Protein AF-A0A5E4LT76-F1 (afdb_monomer_lite)

Structure (mmCIF, N/CA/C/O backbone):
data_AF-A0A5E4LT76-F1
#
_entry.id   AF-A0A5E4LT76-F1
#
loop_
_atom_site.group_PDB
_atom_site.id
_atom_site.type_symbol
_atom_site.label_atom_id
_atom_site.label_alt_id
_atom_site.label_comp_id
_atom_site.label_asym_id
_atom_site.label_entity_id
_atom_site.label_seq_id
_atom_site.pdbx_PDB_ins_code
_atom_site.Cartn_x
_atom_site.Cartn_y
_atom_site.Cartn_z
_atom_site.occupancy
_atom_site.B_iso_or_equiv
_atom_site.auth_seq_id
_atom_site.auth_comp_id
_atom_site.auth_asym_id
_atom_site.auth_atom_id
_atom_site.pdbx_PDB_model_num
ATOM 1 N N . MET A 1 1 ? -31.521 21.208 -52.852 1.00 40.97 1 MET A N 1
ATOM 2 C CA . MET A 1 1 ? -32.509 20.212 -52.383 1.00 40.97 1 MET A CA 1
ATOM 3 C C . MET A 1 1 ? -32.370 18.990 -53.272 1.00 40.97 1 MET A C 1
ATOM 5 O O . MET A 1 1 ? -32.580 19.107 -54.462 1.00 40.97 1 MET A O 1
ATOM 9 N N . ASN A 1 2 ? -31.756 17.922 -52.787 1.00 39.56 2 ASN A N 1
ATOM 10 C CA . ASN A 1 2 ? -32.378 16.894 -51.953 1.00 39.56 2 ASN A CA 1
ATOM 11 C C . ASN A 1 2 ? -32.733 15.707 -52.854 1.00 39.56 2 ASN A C 1
ATOM 13 O O . ASN A 1 2 ? -33.356 15.902 -53.892 1.00 39.56 2 ASN A O 1
ATOM 17 N N . ARG A 1 3 ? -32.440 14.512 -52.337 1.00 41.47 3 ARG A N 1
ATOM 18 C CA . ARG A 1 3 ? -32.852 13.185 -52.809 1.00 41.47 3 ARG A CA 1
ATOM 19 C C . ARG A 1 3 ? -31.900 12.505 -53.787 1.00 41.47 3 ARG A C 1
ATOM 21 O O . ARG A 1 3 ? -31.471 13.106 -54.751 1.00 41.47 3 ARG A O 1
ATOM 28 N N . LYS A 1 4 ? -31.603 11.221 -53.638 1.00 51.06 4 LYS A N 1
ATOM 29 C CA . LYS A 1 4 ? -31.882 10.190 -52.618 1.00 51.06 4 LYS A CA 1
ATOM 30 C C . LYS A 1 4 ? -31.010 9.002 -53.097 1.00 51.06 4 LYS A C 1
ATOM 32 O O . LYS A 1 4 ? -30.820 8.865 -54.298 1.00 51.06 4 LYS A O 1
ATOM 37 N N . TYR A 1 5 ? -30.297 8.292 -52.218 1.00 53.47 5 TYR A N 1
ATOM 38 C CA . TYR A 1 5 ? -30.696 6.949 -51.753 1.00 53.47 5 TYR A CA 1
ATOM 39 C C . TYR A 1 5 ? -31.099 6.038 -52.935 1.00 53.47 5 TYR A C 1
ATOM 41 O O . TYR A 1 5 ? -32.041 6.356 -53.644 1.00 53.47 5 TYR A O 1
ATOM 49 N N . ILE A 1 6 ? -30.506 4.875 -53.198 1.00 52.38 6 ILE A N 1
ATOM 50 C CA . ILE A 1 6 ? -30.337 3.719 -52.306 1.00 52.38 6 ILE A CA 1
ATOM 51 C C . ILE A 1 6 ? -29.707 2.639 -53.208 1.00 52.38 6 ILE A C 1
ATOM 53 O O . ILE A 1 6 ? -30.173 2.450 -54.323 1.00 52.38 6 ILE A O 1
ATOM 57 N N . SER A 1 7 ? -28.575 2.053 -52.809 1.00 44.09 7 SER A N 1
ATOM 58 C CA . SER A 1 7 ? -28.509 0.648 -52.363 1.00 44.09 7 SER A CA 1
ATOM 59 C C . SER A 1 7 ? -28.427 -0.359 -53.527 1.00 44.09 7 SER A C 1
ATOM 61 O O . SER A 1 7 ? -28.670 0.001 -54.663 1.00 44.09 7 SER A O 1
ATOM 63 N N . MET A 1 8 ? -28.074 -1.624 -53.381 1.00 53.91 8 MET A N 1
ATOM 64 C CA . MET A 1 8 ? -27.962 -2.532 -52.247 1.00 53.91 8 MET A CA 1
ATOM 65 C C . MET A 1 8 ? -27.073 -3.675 -52.772 1.00 53.91 8 MET A C 1
ATOM 67 O O . MET A 1 8 ? -27.224 -4.063 -53.924 1.00 53.91 8 MET A O 1
ATOM 71 N N . LEU A 1 9 ? -26.241 -4.219 -51.883 1.00 49.62 9 LEU A N 1
ATOM 72 C CA . LEU A 1 9 ? -25.973 -5.656 -51.709 1.00 49.62 9 LEU A CA 1
ATOM 73 C C . LEU A 1 9 ? -25.305 -6.413 -52.887 1.00 49.62 9 LEU A C 1
ATOM 75 O O . LEU A 1 9 ? -25.881 -6.546 -53.953 1.00 49.62 9 LEU A O 1
ATOM 79 N N . TYR A 1 10 ? -24.037 -6.848 -52.782 1.00 45.97 10 TYR A N 1
ATOM 80 C CA . TYR A 1 10 ? -23.545 -8.048 -52.050 1.00 45.97 10 TYR A CA 1
ATOM 81 C C . TYR A 1 10 ? -24.162 -9.371 -52.586 1.00 45.97 10 TYR A C 1
ATOM 83 O O . TYR A 1 10 ? -25.333 -9.325 -52.949 1.00 45.97 10 TYR A O 1
ATOM 91 N N . PRO A 1 11 ? -23.514 -10.569 -52.531 1.00 57.34 11 PRO A N 1
ATOM 92 C CA . PRO A 1 11 ? -22.263 -10.914 -51.826 1.00 57.34 11 PRO A CA 1
ATOM 93 C C . PRO A 1 11 ? -21.392 -12.066 -52.449 1.00 57.34 11 PRO A C 1
ATOM 95 O O . PRO A 1 11 ? -21.700 -12.639 -53.485 1.00 57.34 11 PRO A O 1
ATOM 98 N N . VAL A 1 12 ? -20.365 -12.451 -51.669 1.00 48.94 12 VAL A N 1
ATOM 99 C CA . VAL A 1 12 ? -19.742 -13.790 -51.460 1.00 48.94 12 VAL A CA 1
ATOM 100 C C . VAL A 1 12 ? -18.583 -14.264 -52.362 1.00 48.94 12 VAL A C 1
ATOM 102 O O . VAL A 1 12 ? -18.799 -14.765 -53.453 1.00 48.94 12 VAL A O 1
ATOM 105 N N . ALA A 1 13 ? -17.376 -14.185 -51.770 1.00 50.03 13 ALA A N 1
ATOM 106 C CA . ALA A 1 13 ? -16.313 -15.202 -51.582 1.00 50.03 13 ALA A CA 1
ATOM 107 C C . ALA A 1 13 ? -15.857 -16.096 -52.772 1.00 50.03 13 ALA A C 1
ATOM 109 O O . ALA A 1 13 ? -16.642 -16.525 -53.592 1.00 50.03 13 ALA A O 1
ATOM 110 N N . SER A 1 14 ? -14.606 -16.545 -52.901 1.00 43.91 14 SER A N 1
ATOM 111 C CA . SER A 1 14 ? -13.504 -16.630 -51.948 1.00 43.91 14 SER A CA 1
ATOM 112 C C . SER A 1 14 ? -12.193 -16.958 -52.687 1.00 43.91 14 SER A C 1
ATOM 114 O O . SER A 1 14 ? -12.169 -17.857 -53.518 1.00 43.91 14 SER A O 1
ATOM 116 N N . MET A 1 15 ? -11.119 -16.296 -52.250 1.00 47.28 15 MET A N 1
ATOM 117 C CA . MET A 1 15 ? -9.778 -16.829 -51.948 1.00 47.28 15 MET A CA 1
ATOM 118 C C . MET A 1 15 ? -8.699 -17.171 -52.999 1.00 47.28 15 MET A C 1
ATOM 120 O O . MET A 1 15 ? -8.891 -17.931 -53.939 1.00 47.28 15 MET A O 1
ATOM 124 N N . ALA A 1 16 ? -7.498 -16.711 -52.593 1.00 49.66 16 ALA A N 1
ATOM 125 C CA . ALA A 1 16 ? -6.115 -17.159 -52.828 1.00 49.66 16 ALA A CA 1
ATOM 126 C C . ALA A 1 16 ? -5.281 -16.098 -53.577 1.00 49.66 16 ALA A C 1
ATOM 128 O O . ALA A 1 16 ? -5.309 -16.011 -54.792 1.00 49.66 16 ALA A O 1
ATOM 129 N N . GLY A 1 17 ? -4.512 -15.210 -52.943 1.00 49.72 17 GLY A N 1
ATOM 130 C CA . GLY A 1 17 ? -3.858 -15.288 -51.635 1.00 49.72 17 GLY A CA 1
ATOM 131 C C . GLY A 1 17 ? -2.397 -14.839 -51.763 1.00 49.72 17 GLY A C 1
ATOM 132 O O . GLY A 1 17 ? -1.491 -15.589 -51.425 1.00 49.72 17 GLY A O 1
ATOM 133 N N . LYS A 1 18 ? -2.166 -13.638 -52.306 1.00 48.44 18 LYS A N 1
ATOM 134 C CA . LYS A 1 18 ? -0.879 -12.922 -52.285 1.00 48.44 18 LYS A CA 1
ATOM 135 C C . LYS A 1 18 ? -1.154 -11.477 -51.887 1.00 48.44 18 LYS A C 1
ATOM 137 O O . LYS A 1 18 ? -1.061 -10.556 -52.686 1.00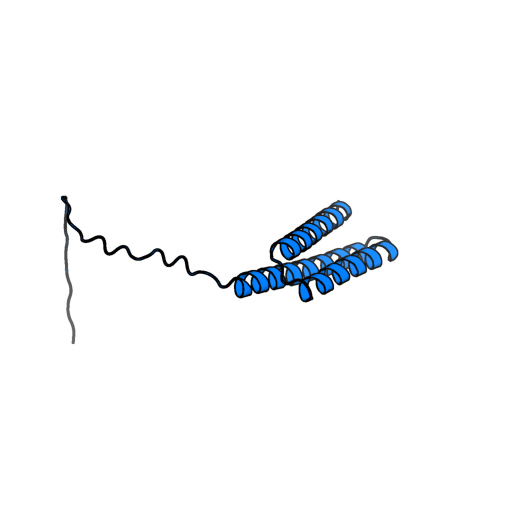 48.44 18 LYS A O 1
ATOM 142 N N . THR A 1 19 ? -1.594 -11.293 -50.651 1.00 53.22 19 THR A N 1
ATOM 143 C CA . THR A 1 19 ? -1.463 -9.993 -50.004 1.00 53.22 19 THR A CA 1
ATOM 144 C C . THR A 1 19 ? -0.035 -9.920 -49.512 1.00 53.22 19 THR A C 1
ATOM 146 O O . THR A 1 19 ? 0.355 -10.724 -48.659 1.00 53.22 19 THR A O 1
ATOM 149 N N . ASP A 1 20 ? 0.727 -8.980 -50.063 1.00 48.03 20 ASP A N 1
ATOM 150 C CA . ASP A 1 20 ? 1.831 -8.356 -49.355 1.00 48.03 20 ASP A CA 1
ATOM 151 C C . ASP A 1 20 ? 1.410 -8.186 -47.901 1.00 48.03 20 ASP A C 1
ATOM 153 O O . ASP A 1 20 ? 0.558 -7.365 -47.553 1.00 48.03 20 ASP A O 1
ATOM 157 N N . ARG A 1 21 ? 1.969 -9.044 -47.049 1.00 50.12 21 ARG A N 1
ATOM 158 C CA . ARG A 1 21 ? 2.016 -8.796 -45.624 1.00 50.12 21 ARG A CA 1
ATOM 159 C C . ARG A 1 21 ? 2.940 -7.598 -45.475 1.00 50.12 21 ARG A C 1
ATOM 161 O O . ARG A 1 21 ? 4.116 -7.751 -45.164 1.00 50.12 21 ARG A O 1
ATOM 168 N N . PHE A 1 22 ? 2.389 -6.404 -45.664 1.00 47.25 22 PHE A N 1
ATOM 169 C CA . PHE A 1 22 ? 2.741 -5.317 -44.775 1.00 47.25 22 PHE A CA 1
ATOM 170 C C . PHE A 1 22 ? 2.411 -5.847 -43.383 1.00 47.25 22 PHE A C 1
ATOM 172 O O . PHE A 1 22 ? 1.266 -5.829 -42.935 1.00 47.25 22 PHE A O 1
ATOM 179 N N . ALA A 1 23 ? 3.417 -6.461 -42.761 1.00 54.50 23 ALA A N 1
ATOM 180 C CA . ALA A 1 23 ? 3.474 -6.600 -41.332 1.00 54.50 23 ALA A CA 1
ATOM 181 C C . ALA A 1 23 ? 3.286 -5.177 -40.820 1.00 54.50 23 ALA A C 1
ATOM 183 O O . ALA A 1 23 ? 4.194 -4.356 -40.910 1.00 54.50 23 ALA A O 1
ATOM 184 N N . VAL A 1 24 ? 2.070 -4.859 -40.382 1.00 52.16 24 VAL A N 1
ATOM 185 C CA . VAL A 1 24 ? 1.895 -3.841 -39.360 1.00 52.16 24 VAL A CA 1
ATOM 186 C C . VAL A 1 24 ? 2.822 -4.344 -38.261 1.00 52.16 24 VAL A C 1
ATOM 188 O O . VAL A 1 24 ? 2.556 -5.437 -37.753 1.00 52.16 24 VAL A O 1
ATOM 191 N N . PRO A 1 25 ? 3.975 -3.698 -37.992 1.00 49.72 25 PRO A N 1
ATOM 192 C CA . PRO A 1 25 ? 4.728 -4.087 -36.820 1.00 49.72 25 PRO A CA 1
ATOM 193 C C . PRO A 1 25 ? 3.720 -3.972 -35.690 1.00 49.72 25 PRO A C 1
ATOM 195 O O . PRO A 1 25 ? 3.015 -2.962 -35.618 1.00 49.72 25 PRO A O 1
ATOM 198 N N . ASP A 1 26 ? 3.572 -5.031 -34.897 1.00 55.28 26 ASP A N 1
ATOM 199 C CA . ASP A 1 26 ? 2.887 -4.927 -33.626 1.00 55.28 26 ASP A CA 1
ATOM 200 C C . ASP A 1 26 ? 3.545 -3.744 -32.924 1.00 55.28 26 ASP A C 1
ATOM 202 O O . ASP A 1 26 ? 4.640 -3.855 -32.369 1.00 55.28 26 ASP A O 1
ATOM 206 N N . VAL A 1 27 ? 2.901 -2.580 -32.994 1.00 55.12 27 VAL A N 1
ATOM 207 C CA . VAL A 1 27 ? 3.154 -1.478 -32.091 1.00 55.12 27 VAL A CA 1
ATOM 208 C C . VAL A 1 27 ? 2.549 -1.987 -30.790 1.00 55.12 27 VAL A C 1
ATOM 210 O O . VAL A 1 27 ? 1.483 -1.574 -30.353 1.00 55.12 27 VAL A O 1
ATOM 213 N N . GLN A 1 28 ? 3.211 -2.986 -30.197 1.00 48.31 28 GLN A N 1
ATOM 214 C CA . GLN A 1 28 ? 3.318 -3.075 -28.762 1.00 48.31 28 GLN A CA 1
ATOM 215 C C . GLN A 1 28 ? 3.968 -1.754 -28.405 1.00 48.31 28 GLN A C 1
ATOM 217 O O . GLN A 1 28 ? 5.192 -1.628 -28.429 1.00 48.31 28 GLN A O 1
ATOM 222 N N . ASP A 1 29 ? 3.113 -0.744 -28.245 1.00 52.75 29 ASP A N 1
ATOM 223 C CA . ASP A 1 29 ? 3.436 0.536 -27.663 1.00 52.75 29 ASP A CA 1
ATOM 224 C C . ASP A 1 29 ? 4.276 0.196 -26.447 1.00 52.75 29 ASP A C 1
ATOM 226 O O . ASP A 1 29 ? 3.775 -0.338 -25.454 1.00 52.75 29 ASP A O 1
ATOM 230 N N . ALA A 1 30 ? 5.587 0.372 -26.588 1.00 54.09 30 ALA A N 1
ATOM 231 C CA . ALA A 1 30 ? 6.524 0.158 -25.517 1.00 54.09 30 ALA A CA 1
ATOM 232 C C . ALA A 1 30 ? 6.198 1.253 -24.512 1.00 54.09 30 ALA A C 1
ATOM 234 O O . ALA A 1 30 ? 6.722 2.361 -24.610 1.00 54.09 30 ALA A O 1
ATOM 235 N N . VAL A 1 31 ? 5.244 0.979 -23.617 1.00 58.97 31 VAL A N 1
ATOM 236 C CA . VAL A 1 31 ? 4.889 1.876 -22.527 1.00 58.97 31 VAL A CA 1
ATOM 237 C C . VAL A 1 31 ? 6.200 2.128 -21.797 1.00 58.97 31 VAL A C 1
ATOM 239 O O . VAL A 1 31 ? 6.804 1.163 -21.314 1.00 58.97 31 VAL A O 1
ATOM 242 N N . PRO A 1 32 ? 6.688 3.379 -21.770 1.00 73.19 32 PRO A N 1
ATOM 243 C CA . PRO A 1 32 ? 7.944 3.685 -21.114 1.00 73.19 32 PRO A CA 1
ATOM 244 C C . PRO A 1 32 ? 7.938 3.109 -19.697 1.00 73.19 32 PRO A C 1
ATOM 246 O O . PRO A 1 32 ? 6.941 3.206 -18.979 1.00 73.19 32 PRO A O 1
ATOM 249 N N . ILE A 1 33 ? 9.051 2.516 -19.271 1.00 66.69 33 ILE A N 1
ATOM 250 C CA . ILE A 1 33 ? 9.187 1.951 -17.918 1.00 66.69 33 ILE A CA 1
ATOM 251 C C . ILE A 1 33 ? 8.776 2.995 -16.858 1.00 66.69 33 ILE A C 1
ATOM 253 O O . ILE A 1 33 ? 8.096 2.665 -15.886 1.00 66.69 33 ILE A O 1
ATOM 257 N N . ASP A 1 34 ? 9.051 4.274 -17.121 1.00 71.25 34 ASP A N 1
ATOM 258 C CA . ASP A 1 34 ? 8.648 5.415 -16.293 1.00 71.25 34 ASP A CA 1
ATOM 259 C C . ASP A 1 34 ? 7.123 5.563 -16.138 1.00 71.25 34 ASP A C 1
ATOM 261 O O . ASP A 1 34 ? 6.630 5.827 -15.041 1.00 71.25 34 ASP A O 1
ATOM 265 N N . THR A 1 35 ? 6.337 5.319 -17.195 1.00 79.69 35 THR A N 1
ATOM 266 C CA . THR A 1 35 ? 4.864 5.365 -17.103 1.00 79.69 35 THR A CA 1
ATOM 267 C C . THR A 1 35 ? 4.311 4.171 -16.335 1.00 79.69 35 THR A C 1
ATOM 269 O O . THR A 1 35 ? 3.299 4.310 -15.640 1.00 79.69 35 THR A O 1
ATOM 272 N N . MET A 1 36 ? 4.969 3.010 -16.398 1.00 80.25 36 MET A N 1
ATOM 273 C CA . MET A 1 36 ? 4.595 1.849 -15.583 1.00 80.25 36 MET A CA 1
ATOM 274 C C . MET A 1 36 ? 4.880 2.097 -14.098 1.00 80.25 36 MET A C 1
ATOM 276 O O . MET A 1 36 ? 4.013 1.830 -13.261 1.00 80.25 36 MET A O 1
ATOM 280 N N . ILE A 1 37 ? 6.045 2.669 -13.779 1.00 84.31 37 ILE A N 1
ATOM 281 C CA . ILE A 1 37 ? 6.425 3.078 -12.420 1.00 84.31 37 ILE A CA 1
ATOM 282 C C . ILE A 1 37 ? 5.409 4.082 -11.874 1.00 84.31 37 ILE A C 1
ATOM 284 O O . ILE A 1 37 ? 4.827 3.847 -10.817 1.00 84.31 37 ILE A O 1
ATOM 288 N N . ASP A 1 38 ? 5.115 5.154 -12.607 1.00 85.94 38 ASP A N 1
ATOM 289 C CA . ASP A 1 38 ? 4.174 6.178 -12.148 1.00 85.94 38 ASP A CA 1
ATOM 290 C C . ASP A 1 38 ? 2.743 5.651 -12.004 1.00 85.94 38 ASP A C 1
ATOM 292 O O . ASP A 1 38 ? 2.019 6.033 -11.079 1.00 85.94 38 ASP A O 1
ATOM 296 N N . THR A 1 39 ? 2.332 4.725 -12.872 1.00 88.06 39 THR A N 1
ATOM 297 C CA . THR A 1 39 ? 1.036 4.048 -12.746 1.00 88.06 39 THR A CA 1
ATOM 298 C C . THR A 1 39 ? 0.976 3.202 -11.476 1.00 88.06 39 THR A C 1
ATOM 300 O O . THR A 1 39 ? -0.022 3.250 -10.753 1.00 88.06 39 THR A O 1
ATOM 303 N N . LEU A 1 40 ? 2.030 2.438 -11.177 1.00 87.25 40 LEU A N 1
ATOM 304 C CA . LEU A 1 40 ? 2.112 1.630 -9.958 1.00 87.25 40 LEU A CA 1
ATOM 305 C C . LEU A 1 40 ? 2.149 2.505 -8.704 1.00 87.25 40 LEU A C 1
ATOM 307 O O . LEU A 1 40 ? 1.407 2.242 -7.761 1.00 87.25 40 LEU A O 1
ATOM 311 N N . ARG A 1 41 ? 2.923 3.592 -8.723 1.00 89.31 41 ARG A N 1
ATOM 312 C CA . ARG A 1 41 ? 2.983 4.585 -7.645 1.00 89.31 41 ARG A CA 1
ATOM 313 C C . ARG A 1 41 ? 1.610 5.166 -7.320 1.00 89.31 41 ARG A C 1
ATOM 315 O O . ARG A 1 41 ? 1.203 5.153 -6.163 1.00 89.31 41 ARG A O 1
ATOM 322 N N . LYS A 1 42 ? 0.866 5.611 -8.339 1.00 90.62 42 LYS A N 1
ATOM 323 C CA . LYS A 1 42 ? -0.498 6.143 -8.170 1.00 90.62 42 LYS A CA 1
ATOM 324 C C . LYS A 1 42 ? -1.464 5.101 -7.609 1.00 90.62 42 LYS A C 1
ATOM 326 O O . LYS A 1 42 ? -2.291 5.441 -6.768 1.00 90.62 42 LYS A O 1
ATOM 331 N N . LYS A 1 43 ? -1.359 3.842 -8.051 1.00 90.75 43 LYS A N 1
ATOM 332 C CA . LYS A 1 43 ? -2.180 2.742 -7.519 1.00 90.75 43 LYS A CA 1
ATOM 333 C C . LYS A 1 43 ? -1.899 2.498 -6.035 1.00 90.75 43 LYS A C 1
ATOM 335 O O . LYS A 1 43 ? -2.841 2.439 -5.257 1.00 90.75 43 LYS A O 1
ATOM 340 N N . ILE A 1 44 ? -0.628 2.434 -5.642 1.00 90.94 44 ILE A N 1
ATOM 341 C CA . ILE A 1 44 ? -0.236 2.240 -4.238 1.00 90.94 44 ILE A CA 1
ATOM 342 C C . ILE A 1 44 ? -0.677 3.431 -3.373 1.00 90.94 44 ILE A C 1
ATOM 344 O O . ILE A 1 44 ? -1.225 3.221 -2.295 1.00 90.94 44 ILE A O 1
ATOM 348 N N . ASP A 1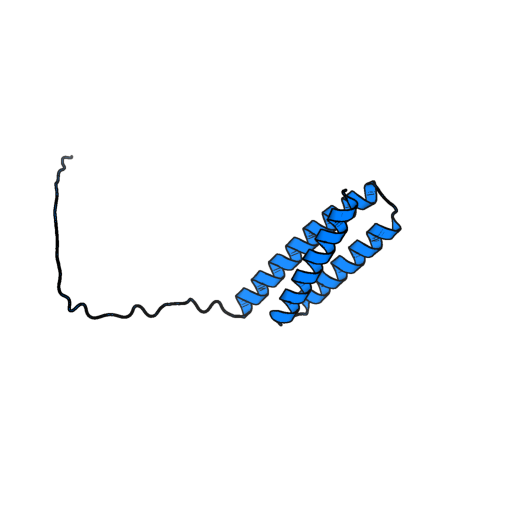 45 ? -0.503 4.677 -3.835 1.00 90.50 45 ASP A N 1
ATOM 349 C CA . ASP A 1 45 ? -0.961 5.864 -3.091 1.00 90.50 45 ASP A CA 1
ATOM 350 C C . ASP A 1 45 ? -2.482 5.826 -2.864 1.00 90.50 45 ASP A C 1
ATOM 352 O O . ASP A 1 45 ? -2.955 6.082 -1.756 1.00 90.50 45 ASP A O 1
ATOM 356 N N . PHE A 1 46 ? -3.247 5.416 -3.880 1.00 91.69 46 PHE A N 1
ATOM 357 C CA . PHE A 1 46 ? -4.691 5.227 -3.763 1.00 91.69 46 PHE A CA 1
ATOM 358 C C . PHE A 1 46 ? -5.068 4.115 -2.769 1.00 91.69 46 PHE A C 1
ATOM 360 O O . PHE A 1 46 ? -5.922 4.334 -1.905 1.00 91.69 46 PHE A O 1
ATOM 367 N N . ASP A 1 47 ? -4.403 2.957 -2.827 1.00 89.62 47 ASP A N 1
ATOM 368 C CA . ASP A 1 47 ? -4.621 1.852 -1.883 1.00 89.62 47 ASP A CA 1
ATOM 369 C C . ASP A 1 47 ? -4.323 2.289 -0.437 1.00 89.62 47 ASP A C 1
ATOM 371 O O . ASP A 1 47 ? -5.115 2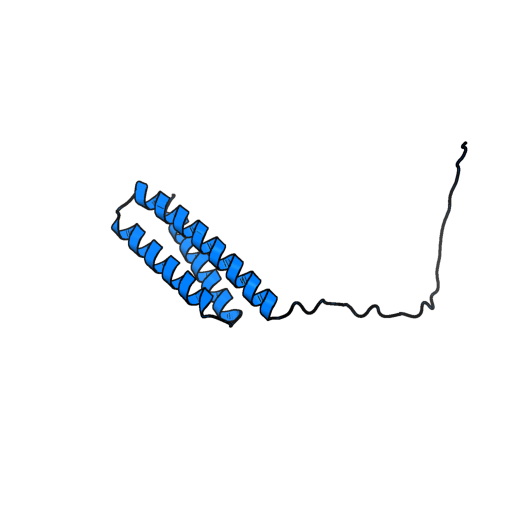.034 0.474 1.00 89.62 47 ASP A O 1
ATOM 375 N N . CYS A 1 48 ? -3.237 3.037 -0.217 1.00 91.06 48 CYS A N 1
ATOM 376 C CA . CYS A 1 48 ? -2.900 3.626 1.081 1.00 91.06 48 CYS A CA 1
ATOM 377 C C . CYS A 1 48 ? -4.000 4.566 1.604 1.00 91.06 48 CYS A C 1
ATOM 379 O O . CYS A 1 48 ? -4.336 4.522 2.791 1.00 91.06 48 CYS A O 1
ATOM 381 N N . LEU A 1 49 ? -4.605 5.393 0.745 1.00 91.06 49 LEU A N 1
ATOM 382 C CA . LEU A 1 49 ? -5.719 6.264 1.141 1.00 91.06 49 LEU A CA 1
ATOM 383 C C . LEU A 1 49 ? -6.949 5.459 1.579 1.00 91.06 49 LEU A C 1
ATOM 385 O O . LEU A 1 49 ? -7.578 5.803 2.585 1.00 91.06 49 LEU A O 1
ATOM 389 N N . ILE A 1 50 ? -7.274 4.376 0.869 1.00 91.12 50 ILE A N 1
ATOM 390 C CA . ILE A 1 50 ? -8.372 3.477 1.249 1.00 91.12 50 ILE A CA 1
ATOM 391 C C . ILE A 1 50 ? -8.083 2.823 2.603 1.00 91.12 50 ILE A C 1
ATOM 393 O O . ILE A 1 50 ? -8.942 2.843 3.491 1.00 91.12 50 ILE A O 1
ATOM 397 N N . LEU A 1 51 ? -6.874 2.291 2.792 1.00 88.75 51 LEU A N 1
ATOM 398 C CA . LEU A 1 51 ? -6.458 1.655 4.044 1.00 88.75 51 LEU A CA 1
ATOM 399 C C . LEU A 1 51 ? -6.539 2.620 5.229 1.00 88.75 51 LEU A C 1
ATOM 401 O O . LEU A 1 51 ? -7.027 2.242 6.292 1.00 88.75 51 LEU A O 1
ATOM 405 N N . MET A 1 52 ? -6.146 3.884 5.043 1.00 88.94 52 MET A N 1
ATOM 406 C CA . MET A 1 52 ? -6.262 4.914 6.082 1.00 88.94 52 MET A CA 1
ATOM 407 C C . MET A 1 52 ? -7.715 5.154 6.492 1.00 88.94 52 MET A C 1
ATOM 409 O O . MET A 1 52 ? -8.015 5.279 7.681 1.00 88.94 52 MET A O 1
ATOM 413 N N . GLN A 1 53 ? -8.643 5.189 5.534 1.00 88.88 53 GLN A N 1
ATOM 414 C CA . GLN A 1 53 ? -10.069 5.331 5.839 1.00 88.88 53 GLN A CA 1
ATOM 415 C C . GLN A 1 53 ? -10.621 4.103 6.574 1.00 88.88 53 GLN A C 1
ATOM 417 O O . GLN A 1 53 ? -11.385 4.253 7.530 1.00 88.88 53 GLN A O 1
ATOM 422 N N . GLN A 1 54 ? -10.227 2.896 6.163 1.00 86.00 54 GLN A N 1
ATOM 423 C CA . GLN A 1 54 ? -10.626 1.651 6.825 1.00 86.00 54 GLN A CA 1
ATOM 424 C C . GLN A 1 54 ? -10.090 1.580 8.261 1.00 86.00 54 GLN A C 1
ATOM 426 O O . GLN A 1 54 ? -10.857 1.311 9.186 1.00 86.00 54 GLN A O 1
ATOM 431 N N . ALA A 1 55 ? -8.813 1.911 8.466 1.00 84.88 55 ALA A N 1
ATOM 432 C CA . ALA A 1 55 ? -8.198 1.977 9.787 1.00 84.88 55 ALA A CA 1
ATOM 433 C C . ALA A 1 55 ? -8.919 2.987 10.696 1.00 84.88 55 ALA A C 1
ATOM 435 O O . ALA A 1 55 ? -9.224 2.670 11.847 1.00 84.88 55 ALA A O 1
ATOM 436 N N . ARG A 1 56 ? -9.278 4.174 10.176 1.00 84.56 56 ARG A N 1
ATOM 437 C CA . ARG A 1 56 ? -10.046 5.184 10.932 1.00 84.56 56 ARG A CA 1
ATOM 438 C C . ARG A 1 56 ? -11.411 4.664 11.382 1.00 84.56 56 ARG A C 1
ATOM 440 O O . ARG A 1 56 ? -11.806 4.917 12.516 1.00 84.56 56 ARG A O 1
ATOM 447 N N . ARG A 1 57 ? -12.115 3.911 10.529 1.00 80.12 57 ARG A N 1
ATOM 448 C CA . ARG A 1 57 ? -13.405 3.287 10.883 1.00 80.12 57 ARG A CA 1
ATOM 449 C C . ARG A 1 57 ? -13.261 2.225 11.978 1.00 80.12 57 ARG A C 1
ATOM 451 O O . ARG A 1 57 ? -14.142 2.103 12.820 1.00 80.12 57 ARG A O 1
ATOM 458 N N . ILE A 1 58 ? -12.152 1.487 12.011 1.00 73.31 58 ILE A N 1
ATOM 459 C CA . ILE A 1 58 ? -11.882 0.513 13.083 1.00 73.31 58 ILE A CA 1
ATOM 460 C C . ILE A 1 58 ? -11.540 1.218 14.404 1.00 73.31 58 ILE A C 1
ATOM 462 O O . ILE A 1 58 ? -11.932 0.745 15.466 1.00 73.31 58 ILE A O 1
ATOM 466 N N . ASN A 1 59 ? -10.884 2.382 14.364 1.00 68.50 59 ASN A N 1
ATOM 467 C CA . ASN A 1 59 ? -10.607 3.161 15.577 1.00 68.50 59 ASN A CA 1
ATOM 468 C C . ASN A 1 59 ? -11.885 3.580 16.323 1.00 68.50 59 ASN A C 1
ATOM 470 O O . ASN A 1 59 ? -11.915 3.636 17.547 1.00 68.50 59 ASN A O 1
ATOM 474 N N . THR A 1 60 ? -12.967 3.858 15.587 1.00 61.59 60 THR A N 1
ATOM 475 C CA . THR A 1 60 ? -14.254 4.192 16.215 1.00 61.59 60 THR A CA 1
ATOM 476 C C . THR A 1 60 ? -14.907 3.008 16.932 1.00 61.59 60 THR A C 1
ATOM 478 O O . THR A 1 60 ? -15.810 3.222 17.733 1.00 61.59 60 THR A O 1
ATOM 481 N N . THR A 1 61 ? -14.456 1.772 16.682 1.00 61.69 61 THR A N 1
ATOM 482 C CA . THR A 1 61 ? -15.034 0.549 17.262 1.00 61.69 61 THR A CA 1
ATOM 483 C C . THR A 1 61 ? -14.102 -0.194 18.226 1.00 61.69 61 THR A C 1
ATOM 485 O O . THR A 1 61 ? -14.599 -0.912 19.092 1.00 61.69 61 THR A O 1
ATOM 488 N N . LYS A 1 62 ? -12.771 -0.042 18.127 1.00 59.62 62 LYS A N 1
ATOM 489 C CA . LYS A 1 62 ? -11.770 -0.707 18.991 1.00 59.62 62 LYS A CA 1
ATOM 490 C C . LYS A 1 62 ? -10.572 0.219 19.293 1.00 59.62 62 LYS A C 1
ATOM 492 O O . LYS A 1 62 ? -10.219 1.064 18.486 1.00 59.62 62 LYS A O 1
ATOM 497 N N . SER A 1 63 ? -9.942 0.010 20.458 1.00 61.41 63 SER A N 1
ATOM 498 C CA . SER A 1 63 ? -8.760 0.696 21.040 1.00 61.41 63 SER A CA 1
ATOM 499 C C . SER A 1 63 ? -7.889 1.583 20.116 1.00 61.41 63 SER A C 1
ATOM 501 O O . SER A 1 63 ? -7.271 1.099 19.163 1.00 61.41 63 SER A O 1
ATOM 503 N N . ASN A 1 64 ? -7.685 2.841 20.545 1.00 64.44 64 ASN A N 1
ATOM 504 C CA . ASN A 1 64 ? -6.797 3.858 19.948 1.00 64.44 64 ASN A CA 1
ATOM 505 C C . ASN A 1 64 ? -5.358 3.392 19.648 1.00 64.44 64 ASN A C 1
ATOM 507 O O . ASN A 1 64 ? -4.697 3.952 18.771 1.00 64.44 64 ASN A O 1
ATOM 511 N N . PHE A 1 65 ? -4.843 2.389 20.366 1.00 65.69 65 PHE A N 1
ATOM 512 C CA . PHE A 1 65 ? -3.480 1.888 20.164 1.00 65.69 65 PHE A CA 1
ATOM 513 C C . PHE A 1 65 ? -3.322 1.157 18.821 1.00 65.69 65 PHE A C 1
ATOM 515 O O . PHE A 1 65 ? -2.312 1.323 18.139 1.00 65.69 65 PHE A O 1
ATOM 522 N N . SER A 1 66 ? -4.343 0.401 18.402 1.00 71.31 66 SER A N 1
ATOM 523 C CA . SER A 1 66 ? -4.289 -0.365 17.149 1.00 71.31 66 SER A CA 1
ATOM 524 C C . SER A 1 66 ? -4.305 0.559 15.933 1.00 71.31 66 SER A C 1
ATOM 526 O O . SER A 1 66 ? -3.583 0.326 14.971 1.00 71.31 66 SER A O 1
ATOM 528 N N . PHE A 1 67 ? -5.069 1.653 15.994 1.00 77.38 67 PHE A N 1
ATOM 529 C CA . PHE A 1 67 ? -5.154 2.629 14.909 1.00 77.38 67 PHE A CA 1
ATOM 530 C C . PHE A 1 67 ? -3.806 3.283 14.583 1.00 77.38 67 PHE A C 1
ATOM 532 O O . PHE A 1 67 ? -3.409 3.297 13.419 1.00 77.38 67 PHE A O 1
ATOM 539 N N . LYS A 1 68 ? -3.076 3.760 15.600 1.00 82.94 68 LYS A N 1
ATOM 540 C CA . LYS A 1 68 ? -1.764 4.399 15.406 1.00 82.94 68 LYS A CA 1
ATOM 541 C C . LYS A 1 68 ? -0.748 3.460 14.753 1.00 82.94 68 LYS A C 1
ATOM 543 O O . LYS A 1 68 ? 0.080 3.906 13.964 1.00 82.94 68 LYS A O 1
ATOM 548 N N . LEU A 1 69 ? -0.826 2.161 15.049 1.00 85.31 69 LEU A N 1
ATOM 549 C CA . LEU A 1 69 ? 0.028 1.152 14.422 1.00 85.31 69 LEU A CA 1
ATOM 550 C C . LEU A 1 69 ? -0.280 1.000 12.924 1.00 85.31 69 LEU A C 1
ATOM 552 O O . LEU A 1 69 ? 0.645 0.965 12.114 1.00 85.31 69 LEU A O 1
ATOM 556 N N . TRP A 1 70 ? -1.562 0.937 12.550 1.00 88.25 70 TRP A N 1
ATOM 557 C CA . TRP A 1 70 ? -1.976 0.874 11.144 1.00 88.25 70 TRP A CA 1
ATOM 558 C C . TRP A 1 70 ? -1.599 2.146 10.389 1.00 88.25 70 TRP A C 1
ATOM 560 O O . TRP A 1 70 ? -1.007 2.063 9.318 1.00 88.25 70 TRP A O 1
ATOM 570 N N . GLU A 1 71 ? -1.872 3.313 10.969 1.00 88.88 71 GLU A N 1
ATOM 571 C CA . GLU A 1 71 ? -1.515 4.613 10.396 1.00 88.88 71 GLU A CA 1
ATOM 572 C C . GLU A 1 71 ? -0.004 4.743 10.168 1.00 88.88 71 GLU A C 1
ATOM 574 O O . GLU A 1 71 ? 0.427 5.151 9.087 1.00 88.88 71 GLU A O 1
ATOM 579 N N . SER A 1 72 ? 0.807 4.334 11.148 1.00 91.00 72 SER A N 1
ATOM 580 C CA . SER A 1 72 ? 2.266 4.336 11.023 1.00 91.00 72 SER A CA 1
ATOM 581 C C . SER A 1 72 ? 2.740 3.426 9.886 1.00 91.00 72 SER A C 1
ATOM 583 O O . SER A 1 72 ? 3.521 3.865 9.043 1.00 91.00 72 SER A O 1
ATOM 585 N N . ARG A 1 73 ? 2.218 2.196 9.796 1.00 90.75 73 ARG A N 1
ATOM 586 C CA . ARG A 1 73 ? 2.577 1.246 8.728 1.00 90.75 73 ARG A CA 1
ATOM 587 C C . ARG A 1 73 ? 2.160 1.735 7.342 1.00 90.75 73 ARG A C 1
ATOM 589 O O . ARG A 1 73 ? 2.941 1.634 6.402 1.00 90.75 73 ARG A O 1
ATOM 596 N N . ILE A 1 74 ? 0.958 2.296 7.206 1.00 91.88 74 ILE A N 1
ATOM 597 C CA . ILE A 1 74 ? 0.484 2.840 5.926 1.00 91.88 74 ILE A CA 1
ATOM 598 C C . ILE A 1 74 ? 1.335 4.048 5.505 1.00 91.88 74 ILE A C 1
ATOM 600 O O . ILE A 1 74 ? 1.680 4.184 4.331 1.00 91.88 74 ILE A O 1
ATOM 604 N N . SER A 1 75 ? 1.728 4.895 6.460 1.00 91.31 75 SER A N 1
ATOM 605 C CA . SER A 1 75 ? 2.602 6.044 6.194 1.00 91.31 75 SER A CA 1
ATOM 606 C C . SER A 1 75 ? 3.993 5.607 5.726 1.00 91.31 75 SER A C 1
ATOM 608 O O . SER A 1 75 ? 4.490 6.146 4.741 1.00 91.31 75 SER A O 1
ATOM 610 N N . GLN A 1 76 ? 4.573 4.572 6.343 1.00 93.12 76 GLN A N 1
ATOM 611 C CA . GLN A 1 76 ? 5.855 3.995 5.918 1.00 93.12 76 GLN A CA 1
ATOM 612 C C . GLN A 1 76 ? 5.806 3.458 4.482 1.00 93.12 76 GLN A C 1
ATOM 614 O O . GLN A 1 76 ? 6.708 3.734 3.695 1.00 93.12 76 GLN A O 1
ATOM 619 N N . ILE A 1 77 ? 4.740 2.738 4.112 1.00 92.50 77 ILE A N 1
ATOM 620 C CA . ILE A 1 77 ? 4.572 2.228 2.740 1.00 92.50 77 ILE A CA 1
ATOM 621 C C . ILE A 1 77 ? 4.469 3.385 1.743 1.00 92.50 77 ILE A C 1
ATOM 623 O O . ILE A 1 77 ? 5.068 3.343 0.669 1.00 92.50 77 ILE A O 1
ATOM 627 N N . ARG A 1 78 ? 3.742 4.444 2.107 1.00 92.19 78 ARG A N 1
ATOM 628 C CA . ARG A 1 78 ? 3.588 5.636 1.269 1.00 92.19 78 ARG A CA 1
ATOM 629 C C . ARG A 1 78 ? 4.905 6.387 1.072 1.00 92.19 78 ARG A C 1
ATOM 631 O O . ARG A 1 78 ? 5.174 6.874 -0.022 1.00 92.19 78 ARG A O 1
ATOM 638 N N . GLU A 1 79 ? 5.722 6.491 2.112 1.00 92.25 79 GLU A N 1
ATOM 639 C CA . GLU A 1 79 ? 7.054 7.091 2.022 1.00 92.25 79 GLU A CA 1
ATOM 640 C C . GLU A 1 79 ? 7.992 6.238 1.163 1.00 92.25 79 GLU A C 1
ATOM 642 O O . GLU A 1 79 ? 8.617 6.771 0.245 1.00 92.25 79 GLU A O 1
ATOM 647 N N . ALA A 1 80 ? 8.012 4.919 1.377 1.00 90.12 80 ALA A N 1
ATOM 648 C CA . ALA A 1 80 ? 8.801 3.981 0.579 1.00 90.12 80 ALA A CA 1
ATOM 649 C C . ALA A 1 80 ? 8.414 4.024 -0.909 1.00 90.12 80 ALA A C 1
ATOM 651 O O . ALA A 1 80 ? 9.272 4.089 -1.783 1.00 90.12 80 ALA A O 1
ATOM 652 N N . GLN A 1 81 ? 7.118 4.104 -1.221 1.00 90.81 81 GLN A N 1
ATOM 653 C CA . GLN A 1 81 ? 6.627 4.212 -2.598 1.00 90.81 81 GLN A CA 1
ATOM 654 C C . GLN A 1 81 ? 7.189 5.436 -3.341 1.00 90.81 81 GLN A C 1
ATOM 656 O O . GLN A 1 81 ? 7.381 5.377 -4.560 1.00 90.81 81 GLN A O 1
ATOM 661 N N . ARG A 1 82 ? 7.431 6.553 -2.640 1.00 88.50 82 ARG A N 1
ATOM 662 C CA . ARG A 1 82 ? 7.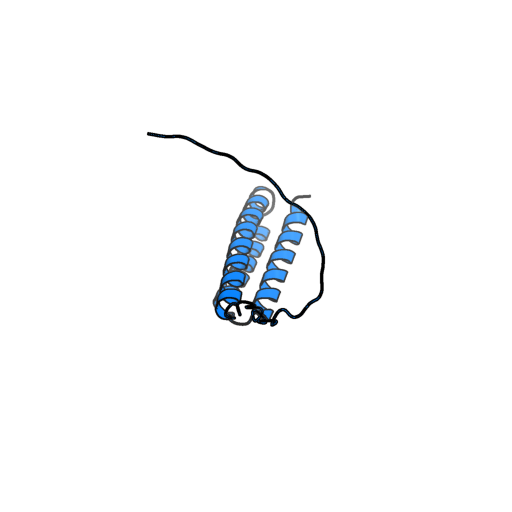959 7.789 -3.243 1.00 88.50 82 ARG A CA 1
ATOM 663 C C . ARG A 1 82 ? 9.446 7.695 -3.565 1.00 88.50 82 ARG A C 1
ATOM 665 O O . ARG A 1 82 ? 9.878 8.313 -4.533 1.00 88.50 82 ARG A O 1
ATOM 672 N N . SER A 1 83 ? 10.210 6.950 -2.770 1.00 88.06 83 SER A N 1
ATOM 673 C CA . SER A 1 83 ? 11.654 6.771 -2.956 1.00 88.06 83 SER A CA 1
ATOM 674 C C . SER A 1 83 ? 12.016 5.552 -3.810 1.00 88.06 83 SER A C 1
ATOM 676 O O . SER A 1 83 ? 13.142 5.469 -4.293 1.00 88.06 83 SER A O 1
ATOM 678 N N . THR A 1 84 ? 11.080 4.631 -4.048 1.00 87.25 84 THR A N 1
ATOM 679 C CA . THR A 1 84 ? 11.292 3.451 -4.891 1.00 87.25 84 THR A CA 1
ATOM 680 C C . THR A 1 84 ? 11.126 3.761 -6.380 1.00 87.25 84 THR A C 1
ATOM 682 O O . THR A 1 84 ? 10.102 4.294 -6.818 1.00 87.25 84 THR A O 1
ATOM 685 N N . PHE A 1 85 ? 12.111 3.344 -7.177 1.00 84.25 85 PHE A N 1
ATOM 686 C CA . PHE A 1 85 ? 12.099 3.400 -8.648 1.00 84.25 85 PHE A CA 1
ATOM 687 C C . PHE A 1 85 ? 12.102 2.003 -9.293 1.00 84.25 85 PHE A C 1
ATOM 689 O O . PHE A 1 85 ? 12.022 1.885 -10.510 1.00 84.25 85 PHE A O 1
ATOM 696 N N . SER A 1 86 ? 12.170 0.939 -8.488 1.00 87.00 86 SER A N 1
ATOM 697 C CA . SER A 1 86 ? 12.102 -0.445 -8.956 1.00 87.00 86 SER A CA 1
ATOM 698 C C . SER A 1 86 ? 10.657 -0.943 -9.000 1.00 87.00 86 SER A C 1
ATOM 700 O O . SER A 1 86 ? 9.935 -0.876 -8.005 1.00 87.00 86 SER A O 1
ATOM 702 N N . ILE A 1 87 ? 10.239 -1.488 -10.145 1.00 86.81 87 ILE A N 1
ATOM 703 C CA . ILE A 1 87 ? 8.908 -2.091 -10.322 1.00 86.81 87 ILE A CA 1
ATOM 704 C C . ILE A 1 87 ? 8.696 -3.254 -9.342 1.00 86.81 87 ILE A C 1
ATOM 706 O O . ILE A 1 87 ? 7.619 -3.373 -8.759 1.00 86.81 87 ILE A O 1
ATOM 710 N N . ASP A 1 88 ? 9.719 -4.076 -9.112 1.00 88.00 88 ASP A N 1
ATOM 711 C CA . ASP A 1 88 ? 9.631 -5.232 -8.215 1.00 88.00 88 ASP A CA 1
ATOM 712 C C . ASP A 1 88 ? 9.425 -4.808 -6.761 1.00 88.00 88 ASP A C 1
ATOM 714 O O . ASP A 1 88 ? 8.631 -5.399 -6.031 1.00 88.00 88 ASP A O 1
ATOM 718 N N . GLU A 1 89 ? 10.105 -3.745 -6.336 1.00 90.00 89 GLU A N 1
ATOM 719 C CA . GLU A 1 89 ? 9.918 -3.175 -5.004 1.00 90.00 89 GLU A CA 1
ATOM 720 C C . GLU A 1 89 ? 8.538 -2.523 -4.861 1.00 90.00 89 GLU A C 1
ATOM 722 O O . GLU A 1 89 ? 7.875 -2.726 -3.845 1.00 90.00 89 GLU A O 1
ATOM 727 N N . LEU A 1 90 ? 8.044 -1.824 -5.892 1.00 89.44 90 LEU A N 1
ATOM 728 C CA . LEU A 1 90 ? 6.673 -1.299 -5.901 1.00 89.44 90 LEU A CA 1
ATOM 729 C C . LEU A 1 90 ? 5.635 -2.427 -5.815 1.00 89.44 90 LEU A C 1
ATOM 731 O O . LEU A 1 90 ? 4.649 -2.297 -5.091 1.00 89.44 90 LEU A O 1
ATOM 735 N N . ASN A 1 91 ? 5.859 -3.553 -6.493 1.00 91.56 91 ASN A N 1
ATOM 736 C CA . ASN A 1 91 ? 4.982 -4.720 -6.383 1.00 91.56 91 ASN A CA 1
ATOM 737 C C . ASN A 1 91 ? 4.996 -5.316 -4.968 1.00 91.56 91 ASN A C 1
ATOM 739 O O . ASN A 1 91 ? 3.928 -5.621 -4.441 1.00 91.56 91 ASN A O 1
ATOM 743 N N . LYS A 1 92 ? 6.154 -5.380 -4.299 1.00 93.06 92 LYS A N 1
ATOM 744 C CA . LYS A 1 92 ? 6.229 -5.789 -2.883 1.00 93.06 92 LYS A CA 1
ATOM 745 C C . LYS A 1 92 ? 5.464 -4.832 -1.964 1.00 93.06 92 LYS A C 1
ATOM 747 O O . LYS A 1 92 ? 4.738 -5.279 -1.081 1.00 93.06 92 LYS A O 1
ATOM 752 N N . LEU A 1 93 ? 5.579 -3.518 -2.175 1.00 92.06 93 LEU A N 1
ATOM 753 C CA . LEU A 1 93 ? 4.812 -2.522 -1.411 1.00 92.06 93 LEU A CA 1
ATOM 754 C C . LEU A 1 93 ? 3.301 -2.677 -1.640 1.00 92.06 93 LEU A C 1
ATOM 756 O O . LEU A 1 93 ? 2.511 -2.588 -0.701 1.00 92.06 93 LEU A O 1
ATOM 760 N N . LYS A 1 94 ? 2.891 -2.982 -2.873 1.00 90.56 94 LYS A N 1
ATOM 761 C CA . LYS A 1 94 ? 1.496 -3.286 -3.204 1.00 90.56 94 LYS A CA 1
ATOM 762 C C . LYS A 1 94 ? 0.997 -4.545 -2.487 1.00 90.56 94 LYS A C 1
ATOM 764 O O . LYS A 1 94 ? -0.107 -4.536 -1.944 1.00 90.56 94 LYS A O 1
ATOM 769 N N . GLU A 1 95 ? 1.788 -5.614 -2.450 1.00 92.81 95 GLU A N 1
ATOM 770 C CA . GLU A 1 95 ? 1.454 -6.821 -1.680 1.00 92.81 95 GLU A CA 1
ATOM 771 C C . GLU A 1 95 ? 1.300 -6.503 -0.187 1.00 92.81 95 GLU A C 1
ATOM 773 O O . GLU A 1 95 ? 0.348 -6.958 0.448 1.00 92.81 95 GLU A O 1
ATOM 778 N N . GLN A 1 96 ? 2.159 -5.644 0.369 1.00 91.75 96 GLN A N 1
ATOM 779 C CA . GLN A 1 96 ? 2.016 -5.173 1.749 1.00 91.75 96 GLN A CA 1
ATOM 780 C C . GLN A 1 96 ? 0.694 -4.425 1.967 1.00 91.75 96 GLN A C 1
ATOM 782 O O . GLN A 1 96 ? 0.005 -4.703 2.949 1.00 91.75 96 GLN A O 1
ATOM 787 N N . CYS A 1 97 ? 0.277 -3.545 1.050 1.00 90.25 97 CYS A N 1
ATOM 788 C CA . CYS A 1 97 ? -1.044 -2.908 1.110 1.00 90.25 97 CYS A CA 1
ATOM 789 C C . CYS A 1 97 ? -2.186 -3.939 1.129 1.00 90.25 97 CYS A C 1
ATOM 791 O O . CYS A 1 97 ? -3.122 -3.811 1.920 1.00 90.25 97 CYS A O 1
ATOM 793 N N . GLN A 1 98 ? -2.110 -4.986 0.304 1.00 89.69 98 GLN A N 1
ATOM 794 C CA . GLN A 1 98 ? -3.129 -6.044 0.262 1.00 89.69 98 GLN A CA 1
ATOM 795 C C . GLN A 1 98 ? -3.177 -6.866 1.556 1.00 89.69 98 GLN A C 1
ATOM 797 O O . GLN A 1 98 ? -4.263 -7.171 2.061 1.00 89.69 98 GLN A O 1
ATOM 802 N N . LEU A 1 99 ? -2.014 -7.181 2.131 1.00 91.25 99 LEU A N 1
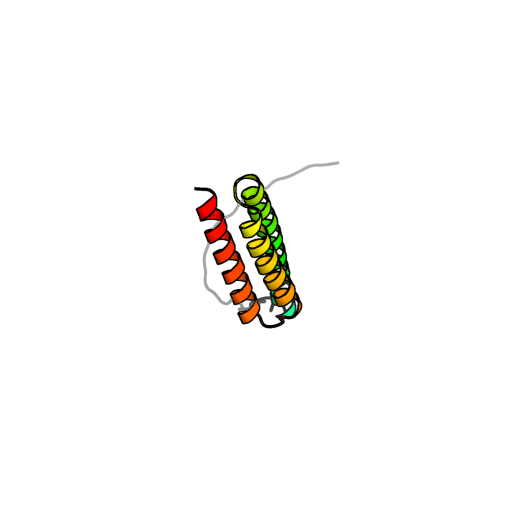ATOM 803 C CA . LEU A 1 99 ? -1.915 -7.852 3.426 1.00 91.25 99 LEU A CA 1
ATOM 804 C C . LEU A 1 99 ? -2.536 -6.999 4.536 1.00 91.25 99 LEU A C 1
ATOM 806 O O . LEU A 1 99 ? -3.355 -7.507 5.303 1.00 91.25 99 LEU A O 1
ATOM 810 N N . LEU A 1 100 ? -2.220 -5.699 4.585 1.00 89.50 100 LEU A N 1
ATOM 811 C CA . LEU A 1 100 ? -2.841 -4.767 5.530 1.00 89.50 100 LEU A CA 1
ATOM 812 C C . LEU A 1 100 ? -4.361 -4.695 5.323 1.00 89.50 100 LEU A C 1
ATOM 814 O O . LEU A 1 100 ? -5.106 -4.715 6.299 1.00 89.50 100 LEU A O 1
ATOM 818 N N . SER A 1 101 ? -4.838 -4.669 4.075 1.00 88.19 101 SER A N 1
ATOM 819 C CA . SER A 1 101 ? -6.277 -4.657 3.772 1.00 88.19 101 SER A CA 1
ATOM 820 C C . SER A 1 101 ? -6.982 -5.905 4.295 1.00 88.19 101 SER A C 1
ATOM 822 O O . SER A 1 101 ? -8.025 -5.806 4.941 1.00 88.19 101 SER A O 1
ATOM 824 N N . THR A 1 102 ? -6.384 -7.077 4.077 1.00 88.25 102 THR A N 1
ATOM 825 C CA . THR A 1 102 ? -6.916 -8.359 4.558 1.00 88.25 102 THR A CA 1
ATOM 826 C C . THR A 1 102 ? -6.960 -8.387 6.082 1.00 88.25 102 THR A C 1
ATOM 828 O O . THR A 1 102 ? -7.978 -8.764 6.661 1.00 88.25 102 THR A O 1
ATOM 831 N N . GLN A 1 103 ? -5.893 -7.922 6.738 1.00 86.12 103 GLN A N 1
ATOM 832 C CA . GLN A 1 103 ? -5.836 -7.817 8.195 1.00 86.12 103 GLN A CA 1
ATOM 833 C C . GLN A 1 103 ? -6.926 -6.880 8.726 1.00 86.12 103 GLN A C 1
ATOM 835 O O . GLN A 1 103 ? -7.664 -7.273 9.622 1.00 86.12 103 GLN A O 1
ATOM 840 N N . LEU A 1 104 ? -7.103 -5.687 8.146 1.00 82.25 104 LEU A N 1
ATOM 841 C CA . LEU A 1 104 ? -8.188 -4.769 8.522 1.00 82.25 104 LEU A CA 1
ATOM 842 C C . LEU A 1 104 ? -9.577 -5.385 8.277 1.00 82.25 104 LEU A C 1
ATOM 844 O O . LEU A 1 104 ? -10.482 -5.199 9.089 1.00 82.25 104 LEU A O 1
ATOM 848 N N . GLY A 1 105 ? -9.744 -6.150 7.195 1.00 79.69 105 GLY A N 1
ATOM 849 C CA . GLY A 1 105 ? -10.975 -6.876 6.884 1.00 79.69 105 GLY A CA 1
ATOM 850 C C . GLY A 1 105 ? -11.347 -7.917 7.943 1.00 79.69 105 GLY A C 1
ATOM 851 O O . GLY A 1 105 ? -12.520 -8.022 8.296 1.00 79.69 105 GLY A O 1
ATOM 852 N N . GLN A 1 106 ? -10.362 -8.618 8.511 1.00 78.75 106 GLN A N 1
ATOM 853 C CA . GLN A 1 106 ? -10.578 -9.573 9.607 1.00 78.75 106 GLN A CA 1
ATOM 854 C C . GLN A 1 106 ? -11.112 -8.908 10.881 1.00 78.75 106 GLN A C 1
ATOM 856 O O . GLN A 1 106 ? -11.846 -9.546 11.620 1.00 78.75 106 GLN A O 1
ATOM 861 N N . PHE A 1 107 ? -10.794 -7.633 11.139 1.00 67.56 107 PHE A N 1
ATOM 862 C CA . PHE A 1 107 ? -11.334 -6.906 12.299 1.00 67.56 107 PHE A CA 1
ATOM 863 C C . PHE A 1 107 ? -12.789 -6.449 12.128 1.00 67.56 107 PHE A C 1
ATOM 865 O O . PHE A 1 107 ? -13.393 -6.028 13.119 1.00 67.56 107 PHE A O 1
ATOM 872 N N . LYS A 1 108 ? -13.313 -6.452 10.891 1.00 58.31 108 LYS A N 1
ATOM 873 C CA . LYS A 1 108 ? -14.699 -6.071 10.572 1.00 58.31 108 LYS A CA 1
ATOM 874 C C . LYS A 1 108 ? -15.687 -7.225 10.801 1.00 58.31 108 LYS A C 1
ATOM 876 O O . LYS A 1 108 ? -16.868 -6.945 11.000 1.00 58.31 108 LYS A O 1
ATOM 881 N N . VAL A 1 109 ? -15.210 -8.472 10.736 1.00 48.22 109 VAL A N 1
ATOM 882 C CA . VAL A 1 109 ? -15.930 -9.672 11.202 1.00 48.22 109 VAL A CA 1
ATOM 883 C C . VAL A 1 109 ? -15.851 -9.728 12.727 1.00 48.22 109 VAL A C 1
ATOM 885 O O . VAL A 1 109 ? -16.882 -10.066 13.339 1.00 48.22 109 VAL A O 1
#

Radius of gyration: 27.02 Å; chains: 1; 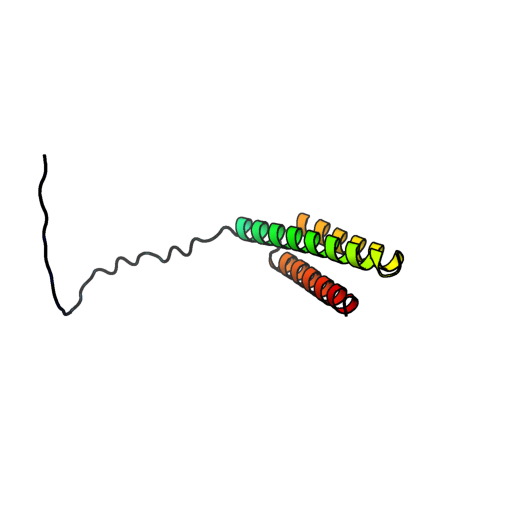bounding box: 45×37×74 Å

Secondary structure (DSSP, 8-state):
--------------------------------HHHHHHHHHHHHHHHHHHHHHHHHHHHTTS-HHHHHHHHHHHHHHHHHHHH---HHHHHHHHHHHHHHHHHHHHTT-

Sequence (109 aa):
MNRKYISMLYPVASMAGKTDRFAVPDVQDAVPIDTMIDTLRKKIDFDCLILMQQARRINTTKSNFSFKLWESRISQIREAQRSTFSIDELNKLKEQCQLLSTQLGQFKV

Foldseek 3Di:
DDDDDDDDDDDDDDDDDDDPPPPPPPCPVPCPLVNVLVVLLVVLVVLLVVLLVLLVVLVVVDDPVSSVVSNVQSVVLNVVSVVDPDPVVSVVSVVVSVVSVVVSVVSVD

Organism: NCBI:txid2885759

pLDDT: mean 74.11, std 17.71, range [39.56, 93.12]